Protein AF-A0A970X8P4-F1 (afdb_monomer_lite)

Structure (mmCIF, N/CA/C/O backbone):
data_AF-A0A970X8P4-F1
#
_entry.id   AF-A0A970X8P4-F1
#
loop_
_atom_site.group_PDB
_atom_site.id
_atom_site.type_symbol
_atom_site.label_atom_id
_atom_site.label_alt_id
_atom_site.label_comp_id
_atom_site.label_asym_id
_atom_site.label_entity_id
_atom_site.label_seq_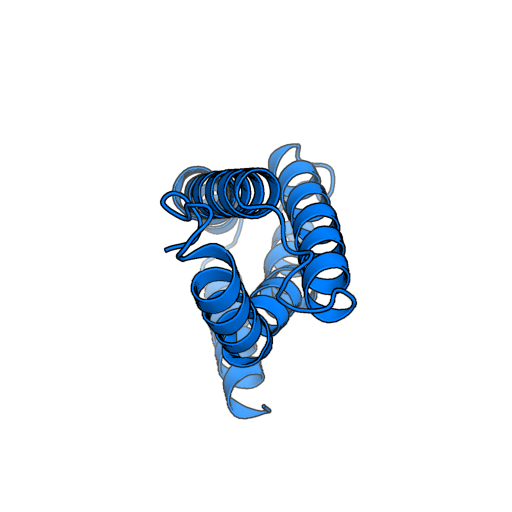id
_atom_site.pdbx_PDB_ins_code
_atom_site.Cartn_x
_atom_site.Cartn_y
_atom_site.Cartn_z
_atom_site.occupancy
_atom_site.B_iso_or_equiv
_atom_site.auth_seq_id
_atom_site.auth_comp_id
_atom_site.auth_asym_id
_atom_site.auth_atom_id
_atom_site.pdbx_PDB_model_num
ATOM 1 N N . MET A 1 1 ? 6.942 9.155 -11.966 1.00 65.38 1 MET A N 1
ATOM 2 C CA . MET A 1 1 ? 7.879 8.614 -12.975 1.00 65.38 1 MET A CA 1
ATOM 3 C C . MET A 1 1 ? 7.183 7.642 -13.927 1.00 65.38 1 MET A C 1
ATOM 5 O O . MET A 1 1 ? 7.076 7.961 -15.099 1.00 65.38 1 MET A O 1
ATOM 9 N N . LEU A 1 2 ? 6.602 6.542 -13.431 1.00 70.88 2 LEU A N 1
ATOM 10 C CA . LEU A 1 2 ? 5.931 5.516 -14.250 1.00 70.88 2 LEU A CA 1
ATOM 11 C C . LEU A 1 2 ? 4.819 6.026 -15.187 1.00 70.88 2 LEU A C 1
ATOM 13 O O . LEU A 1 2 ? 4.819 5.713 -16.369 1.00 70.88 2 LEU A O 1
ATOM 17 N N . ARG A 1 3 ? 3.921 6.888 -14.692 1.00 73.88 3 ARG A N 1
ATOM 18 C CA . ARG A 1 3 ? 2.808 7.471 -15.475 1.00 73.88 3 ARG A CA 1
ATOM 19 C C . ARG A 1 3 ? 3.221 8.253 -16.727 1.00 73.88 3 ARG A C 1
ATOM 21 O O . ARG A 1 3 ? 2.364 8.572 -17.538 1.00 73.88 3 ARG A O 1
ATOM 28 N N . ARG A 1 4 ? 4.490 8.650 -16.829 1.00 74.25 4 ARG A N 1
ATOM 29 C CA . ARG A 1 4 ? 5.026 9.438 -17.947 1.00 74.25 4 ARG A CA 1
ATOM 30 C C . ARG A 1 4 ? 6.048 8.649 -18.769 1.00 74.25 4 ARG A C 1
ATOM 32 O O . ARG A 1 4 ? 6.737 9.254 -19.576 1.00 74.25 4 ARG A O 1
ATOM 39 N N . ALA A 1 5 ? 6.194 7.342 -18.528 1.00 73.62 5 ALA A N 1
ATOM 40 C CA . ALA A 1 5 ? 7.140 6.519 -19.269 1.00 73.62 5 ALA A CA 1
ATOM 41 C C . ALA A 1 5 ? 6.760 6.493 -20.754 1.00 73.62 5 ALA A C 1
ATOM 43 O O . ALA A 1 5 ? 5.606 6.245 -21.089 1.00 73.62 5 ALA A O 1
ATOM 44 N N . ASP A 1 6 ? 7.725 6.730 -21.631 1.00 74.75 6 ASP A N 1
ATOM 45 C CA . ASP A 1 6 ? 7.617 6.509 -23.070 1.00 74.75 6 ASP A CA 1
ATOM 46 C C . ASP A 1 6 ? 8.566 5.373 -23.490 1.00 74.75 6 ASP A C 1
ATOM 48 O O . ASP A 1 6 ? 9.255 4.784 -22.653 1.00 74.75 6 ASP A O 1
ATOM 52 N N . ALA A 1 7 ? 8.594 5.027 -24.779 1.00 71.69 7 ALA A N 1
ATOM 53 C CA . ALA A 1 7 ? 9.417 3.921 -25.274 1.00 71.69 7 ALA A CA 1
ATOM 54 C C . ALA A 1 7 ? 10.921 4.106 -24.981 1.00 71.69 7 ALA A C 1
ATOM 56 O O . ALA A 1 7 ? 11.626 3.126 -24.755 1.00 71.69 7 ALA A O 1
ATOM 57 N N . THR A 1 8 ? 11.403 5.349 -24.937 1.00 74.94 8 THR A N 1
ATOM 58 C CA . THR A 1 8 ? 12.816 5.677 -24.702 1.00 74.94 8 THR A CA 1
ATOM 59 C C . THR A 1 8 ? 13.165 5.633 -23.210 1.00 74.94 8 THR A C 1
ATOM 61 O O . THR A 1 8 ? 14.267 5.231 -22.840 1.00 74.94 8 THR A O 1
ATOM 64 N N . GLY A 1 9 ? 12.223 6.001 -22.337 1.00 85.75 9 GLY A N 1
ATOM 65 C CA . GLY A 1 9 ? 12.392 6.042 -20.882 1.00 85.75 9 GLY A CA 1
ATOM 66 C C . GLY A 1 9 ? 11.902 4.802 -20.125 1.00 85.75 9 GLY A C 1
ATOM 67 O O . GLY A 1 9 ? 12.112 4.712 -18.914 1.00 85.75 9 GLY A O 1
ATOM 68 N N . ALA A 1 10 ? 11.258 3.838 -20.792 1.00 88.06 10 ALA A N 1
ATOM 69 C CA . ALA A 1 10 ? 10.636 2.675 -20.149 1.00 88.06 10 ALA A CA 1
ATOM 70 C C . ALA A 1 10 ? 11.621 1.865 -19.289 1.00 88.06 10 ALA A C 1
ATOM 72 O O . ALA A 1 10 ? 11.334 1.559 -18.130 1.00 88.06 10 ALA A O 1
ATOM 73 N N . ALA A 1 11 ? 12.813 1.572 -19.814 1.00 88.50 11 ALA A N 1
ATOM 74 C CA . ALA A 1 11 ? 13.820 0.800 -19.090 1.00 88.50 11 ALA A CA 1
ATOM 75 C C . ALA A 1 11 ? 14.317 1.526 -17.825 1.00 88.50 11 ALA A C 1
ATOM 77 O O . ALA A 1 11 ? 14.539 0.903 -16.786 1.00 88.50 11 ALA A O 1
ATOM 78 N N . GLU A 1 12 ? 14.474 2.849 -17.880 1.00 90.31 12 GLU A N 1
ATOM 79 C CA . GLU A 1 12 ? 14.864 3.646 -16.715 1.00 90.31 12 GLU A CA 1
ATOM 80 C C . GLU A 1 12 ? 13.744 3.720 -15.674 1.00 90.31 12 GLU A C 1
ATOM 82 O O . GLU A 1 12 ? 13.992 3.500 -14.486 1.00 90.31 12 GLU A O 1
ATOM 87 N N . ALA A 1 13 ? 12.510 3.965 -16.118 1.00 91.88 13 ALA A N 1
ATOM 88 C CA . ALA A 1 13 ? 11.336 4.006 -15.257 1.00 91.88 13 ALA A CA 1
ATOM 89 C C . ALA A 1 13 ? 11.110 2.668 -14.538 1.00 91.88 13 ALA A C 1
ATOM 91 O O . ALA A 1 13 ? 10.815 2.657 -13.343 1.00 91.88 13 ALA A O 1
ATOM 92 N N . ALA A 1 14 ? 11.325 1.549 -15.231 1.00 92.62 14 ALA A N 1
ATOM 93 C CA . ALA A 1 14 ? 11.289 0.224 -14.632 1.00 92.62 14 ALA A CA 1
ATOM 94 C C . ALA A 1 14 ? 12.385 0.024 -13.585 1.00 92.62 14 ALA A C 1
ATOM 96 O O . ALA A 1 14 ? 12.084 -0.404 -12.476 1.00 92.62 14 ALA A O 1
ATOM 97 N N . ARG A 1 15 ? 13.641 0.392 -13.884 1.00 92.06 15 ARG A N 1
ATOM 98 C CA . ARG A 1 15 ? 14.739 0.310 -12.905 1.00 92.06 15 ARG A CA 1
ATOM 99 C C . ARG A 1 15 ? 14.458 1.148 -11.660 1.00 92.06 15 ARG A C 1
ATOM 101 O O . ARG A 1 15 ? 14.736 0.702 -10.551 1.00 92.06 15 ARG A O 1
ATOM 108 N N . ALA A 1 16 ? 13.929 2.356 -11.834 1.00 92.62 16 ALA A N 1
ATOM 109 C CA . ALA A 1 16 ? 13.563 3.220 -10.720 1.00 92.62 16 ALA A CA 1
ATOM 110 C C . ALA A 1 16 ? 12.429 2.621 -9.883 1.00 92.62 16 ALA A C 1
ATOM 112 O O . ALA A 1 16 ? 12.534 2.596 -8.659 1.00 92.62 16 ALA A O 1
ATOM 113 N N . PHE A 1 17 ? 11.398 2.078 -10.535 1.00 94.62 17 PHE A N 1
ATOM 114 C CA . PHE A 1 17 ? 10.334 1.364 -9.843 1.00 94.62 17 PHE A CA 1
ATOM 115 C C . PHE A 1 17 ? 10.861 0.146 -9.084 1.00 94.62 17 PHE A C 1
ATOM 117 O O . PHE A 1 17 ? 10.542 0.006 -7.915 1.00 94.62 17 PHE A O 1
ATOM 124 N N . THR A 1 18 ? 11.702 -0.696 -9.688 1.00 94.44 18 THR A N 1
ATOM 125 C CA . THR A 1 18 ? 12.277 -1.871 -9.017 1.00 94.44 18 THR A CA 1
ATOM 126 C C . THR A 1 18 ? 13.108 -1.479 -7.795 1.00 94.44 18 THR A C 1
ATOM 128 O O . THR A 1 18 ? 12.983 -2.115 -6.753 1.00 94.44 18 THR A O 1
ATOM 131 N N . ARG A 1 19 ? 13.905 -0.401 -7.872 1.00 95.00 19 ARG A N 1
ATOM 132 C CA . ARG A 1 19 ? 14.629 0.120 -6.698 1.00 95.00 19 ARG A CA 1
ATOM 133 C C . ARG A 1 19 ? 13.677 0.540 -5.581 1.00 95.00 19 ARG A C 1
ATOM 135 O O . ARG A 1 19 ? 13.840 0.077 -4.461 1.00 95.00 19 ARG A O 1
ATOM 142 N N . PHE A 1 20 ? 12.680 1.365 -5.900 1.00 94.38 20 PHE A N 1
ATOM 143 C CA . PHE A 1 20 ? 11.656 1.784 -4.940 1.00 94.38 20 PHE A CA 1
ATOM 144 C C . PHE A 1 20 ? 10.909 0.583 -4.342 1.00 94.38 20 PHE A C 1
ATOM 146 O O . PHE A 1 20 ? 10.719 0.490 -3.136 1.00 94.38 20 PHE A O 1
ATOM 153 N N . TRP A 1 21 ? 10.522 -0.369 -5.185 1.00 96.00 21 TRP A N 1
ATOM 154 C CA . TRP A 1 21 ? 9.773 -1.551 -4.792 1.00 96.00 21 TRP A CA 1
ATOM 155 C C . TRP A 1 21 ? 10.539 -2.410 -3.781 1.00 96.00 21 TRP A C 1
ATOM 157 O O . TRP A 1 21 ? 9.955 -2.872 -2.804 1.00 96.00 21 TRP A O 1
ATOM 167 N N . HIS A 1 22 ? 11.845 -2.601 -3.986 1.00 95.44 22 HIS A N 1
ATOM 168 C CA . HIS A 1 22 ? 12.683 -3.343 -3.045 1.00 95.44 22 HIS A CA 1
ATOM 169 C C . HIS A 1 22 ? 13.017 -2.567 -1.774 1.00 95.44 22 HIS A C 1
ATOM 171 O O . HIS A 1 22 ? 13.143 -3.203 -0.733 1.00 95.44 22 HIS A O 1
ATOM 177 N N . ALA A 1 23 ? 13.182 -1.247 -1.864 1.00 92.69 23 ALA A N 1
ATOM 178 C CA . ALA A 1 23 ? 13.538 -0.419 -0.719 1.00 92.69 23 ALA A CA 1
ATOM 179 C C . ALA A 1 23 ? 12.346 -0.174 0.217 1.00 92.69 23 ALA A C 1
ATOM 181 O O . ALA A 1 23 ? 12.504 -0.235 1.427 1.00 92.69 23 ALA A O 1
ATOM 182 N N . GLU A 1 24 ? 11.163 0.086 -0.343 1.00 92.31 24 GLU A N 1
ATOM 183 C CA . GLU A 1 24 ? 10.033 0.636 0.414 1.00 92.31 24 GLU A CA 1
ATOM 184 C C . GLU A 1 24 ? 8.721 -0.082 0.084 1.00 92.31 24 GLU A C 1
ATOM 186 O O . GLU A 1 24 ? 8.051 -0.599 0.975 1.00 92.31 24 GLU A O 1
ATOM 191 N N . GLY A 1 25 ? 8.363 -0.191 -1.201 1.00 94.50 25 GLY A N 1
ATOM 192 C CA . GLY A 1 25 ? 7.005 -0.588 -1.600 1.00 94.50 25 GLY A CA 1
ATOM 193 C C . GLY A 1 25 ? 6.549 -1.963 -1.088 1.00 94.50 25 GLY A C 1
ATOM 194 O O . GLY A 1 25 ? 5.394 -2.132 -0.712 1.00 94.50 25 GLY A O 1
ATOM 195 N N . ARG A 1 26 ? 7.446 -2.958 -1.031 1.00 95.19 26 ARG A N 1
ATOM 196 C CA . ARG A 1 26 ? 7.114 -4.289 -0.476 1.00 95.19 26 ARG A CA 1
ATOM 197 C C . ARG A 1 26 ? 6.871 -4.258 1.028 1.00 95.19 26 ARG A C 1
ATOM 199 O O . ARG A 1 26 ? 6.056 -5.034 1.517 1.00 95.19 26 ARG A O 1
ATOM 206 N N . ALA A 1 27 ? 7.651 -3.435 1.713 1.00 94.88 27 ALA A N 1
ATOM 207 C CA . ALA A 1 27 ? 7.683 -3.295 3.155 1.00 94.88 27 ALA A CA 1
ATOM 208 C C . ALA A 1 27 ? 6.402 -2.595 3.631 1.00 94.88 27 ALA A C 1
ATOM 210 O O . ALA A 1 27 ? 5.693 -3.131 4.472 1.00 94.88 27 ALA A O 1
ATOM 211 N N . HIS A 1 28 ? 6.037 -1.505 2.954 1.00 95.88 28 HIS A N 1
ATOM 212 C CA . HIS A 1 28 ? 4.798 -0.770 3.180 1.00 95.88 28 HIS A CA 1
ATOM 213 C C . HIS A 1 28 ? 3.551 -1.668 3.121 1.00 95.88 28 HIS A C 1
ATOM 215 O O . HIS A 1 28 ? 2.807 -1.743 4.091 1.00 95.88 28 HIS A O 1
ATOM 221 N N . PHE A 1 29 ? 3.377 -2.458 2.051 1.00 97.56 29 PHE A N 1
ATOM 222 C CA . PHE A 1 29 ? 2.220 -3.363 1.967 1.00 97.56 29 PHE A CA 1
ATOM 223 C C . PHE A 1 29 ? 2.217 -4.443 3.049 1.00 97.56 29 PHE A C 1
ATOM 225 O O . PHE A 1 29 ? 1.157 -4.927 3.422 1.00 97.56 29 PHE A O 1
ATOM 232 N N . HIS A 1 30 ? 3.390 -4.887 3.502 1.00 96.56 30 HIS A N 1
ATOM 233 C CA . HIS A 1 30 ? 3.466 -5.856 4.593 1.00 96.56 30 HIS A CA 1
ATOM 234 C C . HIS A 1 30 ? 3.007 -5.229 5.909 1.00 96.56 30 HIS A C 1
ATOM 236 O O . HIS A 1 30 ? 2.258 -5.859 6.644 1.00 96.56 30 HIS A O 1
ATOM 242 N N . ASP A 1 31 ? 3.413 -3.990 6.172 1.00 96.75 31 ASP A N 1
ATOM 243 C CA . ASP A 1 31 ? 3.000 -3.258 7.367 1.00 96.75 31 ASP A CA 1
ATOM 244 C C . ASP A 1 31 ? 1.483 -3.039 7.378 1.00 96.75 31 ASP A C 1
ATOM 246 O O . ASP A 1 31 ? 0.815 -3.242 8.390 1.00 96.75 31 ASP A O 1
ATOM 250 N N . GLU A 1 32 ? 0.902 -2.719 6.226 1.00 97.94 32 GLU A N 1
ATOM 251 C CA . GLU A 1 32 ? -0.546 -2.588 6.118 1.00 97.94 32 GLU A CA 1
ATO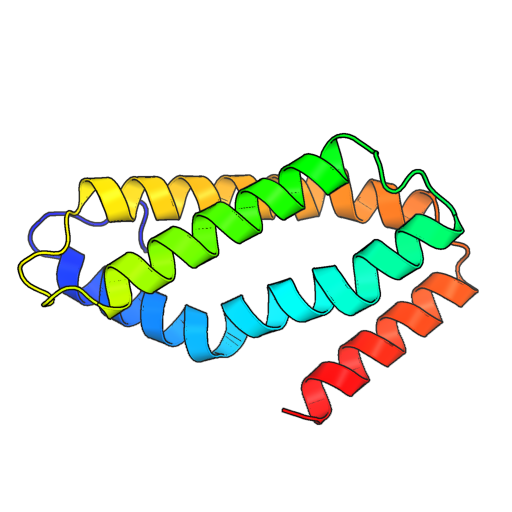M 252 C C . GLU A 1 32 ? -1.274 -3.922 6.310 1.00 97.94 32 GLU A C 1
ATOM 254 O O . GLU A 1 32 ? -2.254 -3.991 7.048 1.00 97.94 32 GLU A O 1
ATOM 259 N N . GLU A 1 33 ? -0.796 -4.991 5.673 1.00 98.31 33 GLU A N 1
ATOM 260 C CA . GLU A 1 33 ? -1.439 -6.310 5.701 1.00 98.31 33 GLU A CA 1
ATOM 261 C C . GLU A 1 33 ? -1.322 -7.025 7.048 1.00 98.31 33 GLU A C 1
ATOM 263 O O . GLU A 1 33 ? -2.249 -7.737 7.429 1.00 98.31 33 GLU A O 1
ATOM 268 N N . GLU A 1 34 ? -0.213 -6.841 7.763 1.00 97.62 34 GLU A N 1
ATOM 269 C CA . GLU A 1 34 ? 0.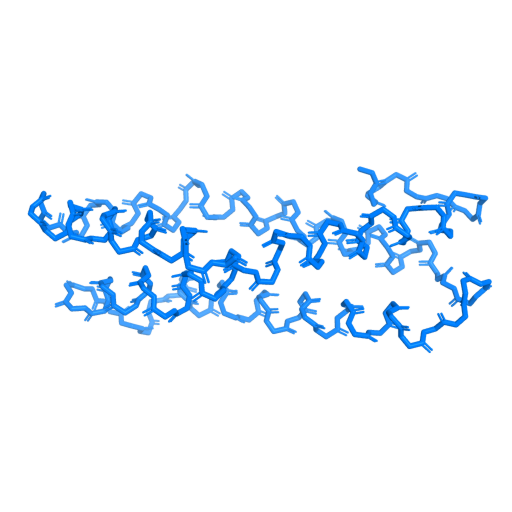090 -7.582 8.992 1.00 97.62 34 GLU A CA 1
ATOM 270 C C . GLU A 1 34 ? -0.089 -6.750 10.267 1.00 97.62 34 GLU A C 1
ATOM 272 O O . GLU A 1 34 ? -0.181 -7.324 11.351 1.00 97.62 34 GLU A O 1
ATOM 277 N N . VAL A 1 35 ? -0.162 -5.418 10.164 1.00 97.44 35 VAL A N 1
ATOM 278 C CA . VAL A 1 35 ? -0.324 -4.529 11.327 1.00 97.44 35 VAL A CA 1
ATOM 279 C C . VAL A 1 35 ? -1.599 -3.705 11.208 1.00 97.44 35 VAL A C 1
ATOM 281 O O . VAL A 1 35 ? -2.505 -3.842 12.030 1.00 97.44 35 VAL A O 1
ATOM 284 N N . LEU A 1 36 ? -1.704 -2.868 10.174 1.00 98.00 36 LEU A N 1
ATOM 285 C CA . LEU A 1 36 ? -2.758 -1.855 10.100 1.00 98.00 36 LEU A CA 1
ATOM 286 C C . LEU A 1 36 ? -4.158 -2.458 9.885 1.00 98.00 36 LEU A C 1
ATOM 288 O O . LEU A 1 36 ? -5.098 -2.143 10.616 1.00 98.00 36 LEU A O 1
ATOM 292 N N . LEU A 1 37 ? -4.312 -3.326 8.881 1.00 98.44 37 LEU A N 1
ATOM 293 C CA . LEU A 1 37 ? -5.595 -3.945 8.541 1.00 98.44 37 LEU A CA 1
ATOM 294 C C . LEU A 1 37 ? -6.075 -4.943 9.612 1.00 98.44 37 LEU A C 1
ATOM 296 O O . LEU A 1 37 ? -7.274 -4.935 9.907 1.00 98.44 37 LEU A O 1
ATOM 300 N N . PRO A 1 38 ? -5.204 -5.758 10.242 1.00 98.31 38 PRO A N 1
ATOM 301 C CA . PRO A 1 38 ? -5.593 -6.559 11.400 1.00 98.31 38 PRO A CA 1
ATOM 302 C C . PRO A 1 38 ? -6.082 -5.712 12.577 1.00 98.31 38 PRO A C 1
ATOM 304 O O . PRO A 1 38 ? -7.138 -6.019 13.123 1.00 98.31 38 PRO A O 1
ATOM 307 N N . ALA A 1 39 ? -5.396 -4.612 12.906 1.00 98.06 39 ALA A N 1
ATOM 308 C CA . ALA A 1 39 ? -5.842 -3.709 13.968 1.00 98.06 39 ALA A CA 1
ATOM 309 C C . ALA A 1 39 ? -7.207 -3.076 13.650 1.00 98.06 39 ALA A C 1
ATOM 311 O O . ALA A 1 39 ? -8.064 -2.960 14.525 1.00 98.06 39 ALA A O 1
ATOM 312 N N . TYR A 1 40 ? -7.463 -2.727 12.384 1.00 98.56 40 TYR A N 1
ATOM 313 C CA . TYR A 1 40 ? -8.799 -2.322 11.941 1.00 98.56 40 TYR A CA 1
ATOM 314 C C . TYR A 1 40 ? -9.853 -3.408 12.164 1.00 98.56 40 TYR A C 1
ATOM 316 O O . TYR A 1 40 ? -10.937 -3.102 12.658 1.00 98.56 40 TYR A O 1
ATOM 324 N N . ALA A 1 41 ? -9.552 -4.665 11.846 1.00 98.12 41 ALA A N 1
ATOM 325 C CA . ALA A 1 41 ? -10.499 -5.771 11.969 1.00 98.12 41 ALA A CA 1
ATOM 326 C C . ALA A 1 41 ? -10.934 -6.072 13.419 1.00 98.12 41 ALA A C 1
ATOM 328 O O . ALA A 1 41 ? -11.946 -6.743 13.616 1.00 98.12 41 ALA A O 1
ATOM 329 N N . GLU A 1 42 ? -10.217 -5.572 14.430 1.00 97.81 42 GLU A N 1
ATOM 330 C CA . GLU A 1 42 ? -10.638 -5.669 15.835 1.00 97.81 42 GLU A CA 1
ATOM 331 C C . GLU A 1 42 ? -11.834 -4.759 16.166 1.00 97.81 42 GLU A C 1
ATOM 333 O O . GLU A 1 42 ? -12.623 -5.070 17.062 1.00 97.81 42 GLU A O 1
ATOM 338 N N . PHE A 1 43 ? -11.991 -3.651 15.434 1.00 98.06 43 PHE A N 1
ATOM 339 C CA . PHE A 1 43 ? -13.013 -2.625 15.688 1.00 98.06 43 PHE A CA 1
ATOM 340 C C . PHE A 1 43 ? -13.988 -2.425 14.516 1.00 98.06 43 PHE A C 1
ATOM 342 O O . PHE A 1 43 ? -15.075 -1.875 14.701 1.00 98.06 43 PHE A O 1
ATOM 349 N N . GLY A 1 44 ? -13.610 -2.859 13.314 1.00 97.25 44 GLY A N 1
ATOM 350 C CA . GLY A 1 44 ? -14.351 -2.706 12.067 1.00 97.25 44 GLY A CA 1
ATOM 351 C C . GLY A 1 44 ? -14.647 -4.032 11.364 1.00 97.25 44 GLY A C 1
ATOM 352 O O . GLY A 1 44 ? -14.370 -5.114 11.874 1.00 97.25 44 GLY A O 1
ATOM 353 N N . ASP A 1 45 ? -15.240 -3.947 10.171 1.00 98.06 45 ASP A N 1
ATOM 354 C CA . ASP A 1 45 ? -15.559 -5.126 9.361 1.00 98.06 45 ASP A CA 1
ATOM 355 C C . ASP A 1 45 ? -14.363 -5.502 8.467 1.00 98.06 45 ASP A C 1
ATOM 357 O O . ASP A 1 45 ? -14.062 -4.757 7.530 1.00 98.06 45 ASP A O 1
ATOM 361 N N . PRO A 1 46 ? -13.700 -6.659 8.657 1.00 97.06 46 PRO A N 1
ATOM 362 C CA . PRO A 1 46 ? -12.622 -7.095 7.765 1.00 97.06 46 PRO A CA 1
ATOM 363 C C . PRO A 1 46 ? -13.080 -7.291 6.307 1.00 97.06 46 PRO A C 1
ATOM 365 O O . PRO A 1 46 ? -12.258 -7.272 5.392 1.00 97.06 46 PRO A O 1
ATOM 368 N N . GLY A 1 47 ? -14.385 -7.465 6.070 1.00 98.00 47 GLY A N 1
ATOM 369 C CA . GLY A 1 47 ? -14.999 -7.527 4.744 1.00 98.00 47 GLY A CA 1
ATOM 370 C C . GLY A 1 47 ? -15.313 -6.164 4.121 1.00 98.00 47 GLY A C 1
ATOM 371 O O . GLY A 1 47 ? -15.896 -6.126 3.033 1.00 98.00 47 GLY A O 1
ATOM 372 N N . HIS A 1 48 ? -14.943 -5.052 4.769 1.00 98.62 48 HIS A N 1
ATOM 373 C CA . HIS A 1 48 ? -15.266 -3.715 4.284 1.00 98.62 48 HIS A CA 1
ATOM 374 C C . HIS A 1 48 ? -14.756 -3.507 2.841 1.00 98.62 48 HIS A C 1
ATOM 376 O O . HIS A 1 48 ? -13.603 -3.837 2.541 1.00 98.62 48 HIS A O 1
ATOM 382 N N . PRO A 1 49 ? -15.555 -2.915 1.928 1.00 98.62 49 PRO A N 1
ATOM 383 C CA . PRO A 1 49 ? -15.178 -2.785 0.519 1.00 98.62 49 PRO A CA 1
ATOM 384 C C . PRO A 1 49 ? -13.824 -2.105 0.269 1.00 98.62 49 PRO A C 1
ATOM 386 O O . PRO A 1 49 ? -13.127 -2.475 -0.676 1.00 98.62 49 PRO A O 1
ATOM 389 N N . LEU A 1 50 ? -13.428 -1.143 1.115 1.00 98.56 50 LEU A N 1
ATOM 390 C CA . LEU A 1 50 ? -12.111 -0.495 1.028 1.00 98.56 50 LEU A CA 1
ATOM 391 C C . LEU A 1 50 ? -10.959 -1.458 1.356 1.00 98.56 50 LEU A C 1
ATOM 393 O O . LEU A 1 50 ? -9.973 -1.468 0.627 1.00 98.56 50 LEU A O 1
ATOM 397 N N . VAL A 1 51 ? -11.107 -2.310 2.376 1.00 98.62 51 VAL A N 1
ATOM 398 C CA . VAL A 1 51 ? -10.102 -3.324 2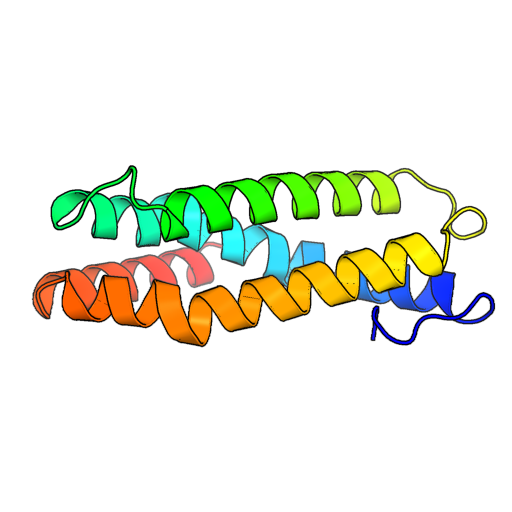.748 1.00 98.62 51 VAL A CA 1
ATOM 399 C C . VAL A 1 51 ? -9.922 -4.321 1.606 1.00 98.62 51 VAL A C 1
ATOM 401 O O . VAL A 1 51 ? -8.808 -4.563 1.144 1.00 98.62 51 VAL A O 1
ATOM 404 N N . VAL A 1 52 ? -11.035 -4.838 1.075 1.00 98.69 52 VAL A N 1
ATOM 405 C CA . VAL A 1 52 ? -11.017 -5.750 -0.077 1.00 98.69 52 VAL A CA 1
ATOM 406 C C . VAL A 1 52 ? -10.340 -5.092 -1.278 1.00 98.69 52 VAL A C 1
ATOM 408 O O . VAL A 1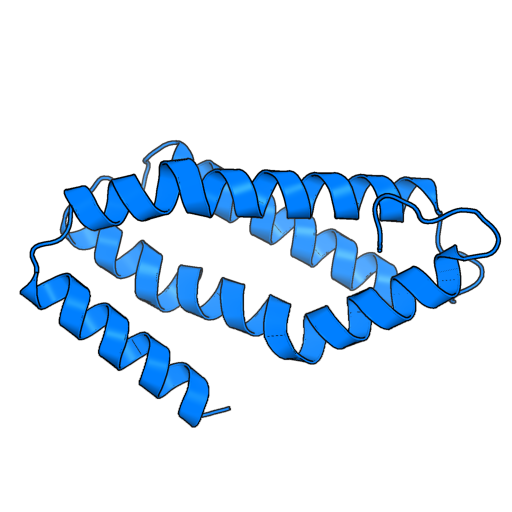 52 ? -9.522 -5.720 -1.953 1.00 98.69 52 VAL A O 1
ATOM 411 N N . ARG A 1 53 ? -10.657 -3.821 -1.551 1.00 98.56 53 ARG A N 1
ATOM 412 C CA . ARG A 1 53 ? -10.081 -3.090 -2.679 1.00 98.56 53 ARG A CA 1
ATOM 413 C C . ARG A 1 53 ? -8.564 -2.934 -2.553 1.00 98.56 53 ARG A C 1
ATOM 415 O O . ARG A 1 53 ? -7.866 -3.216 -3.524 1.00 98.56 53 ARG A O 1
ATOM 422 N N . VAL A 1 54 ? -8.078 -2.521 -1.386 1.00 98.56 54 VAL A N 1
ATOM 423 C CA . VAL A 1 54 ? -6.648 -2.340 -1.086 1.00 98.56 54 VAL A CA 1
ATOM 424 C C . VAL A 1 54 ? -5.888 -3.651 -1.276 1.00 98.56 54 VAL A C 1
ATOM 426 O O . VAL A 1 54 ? -4.939 -3.700 -2.055 1.00 98.56 54 VAL A O 1
ATOM 429 N N . LEU A 1 55 ? -6.384 -4.756 -0.712 1.00 98.69 55 LEU A N 1
ATOM 430 C CA . LEU A 1 55 ? -5.751 -6.074 -0.857 1.00 98.69 55 LEU A CA 1
ATOM 431 C C . LEU A 1 55 ? -5.714 -6.557 -2.319 1.00 98.69 55 LEU A C 1
ATOM 433 O O . LEU A 1 55 ? -4.725 -7.143 -2.772 1.00 98.69 55 LEU A O 1
ATOM 437 N N . VAL A 1 56 ? -6.767 -6.292 -3.100 1.00 98.75 56 VAL A N 1
ATOM 438 C CA . VAL A 1 56 ? -6.782 -6.592 -4.543 1.00 98.75 56 VAL A CA 1
ATOM 439 C C . VAL A 1 56 ? -5.763 -5.735 -5.301 1.00 98.75 56 VAL A C 1
ATOM 441 O O . VAL A 1 56 ? -5.047 -6.256 -6.171 1.00 98.75 56 VAL A O 1
ATOM 444 N N . ASP A 1 57 ? -5.664 -4.445 -4.977 1.00 98.75 57 ASP A N 1
ATOM 445 C CA . ASP A 1 57 ? -4.674 -3.543 -5.568 1.00 98.75 57 ASP A CA 1
ATOM 446 C C . ASP A 1 57 ? -3.248 -4.014 -5.216 1.00 98.75 57 ASP A C 1
ATOM 448 O O . ASP A 1 57 ? -2.420 -4.143 -6.125 1.00 98.75 57 ASP A O 1
ATOM 452 N N . HIS A 1 58 ? -2.982 -4.427 -3.971 1.00 98.75 58 HIS A N 1
ATOM 453 C CA . HIS A 1 58 ? -1.697 -4.990 -3.543 1.00 98.75 58 HIS A CA 1
ATOM 454 C C . HIS A 1 58 ? -1.302 -6.223 -4.352 1.00 98.75 58 HIS A C 1
ATOM 456 O O . HIS A 1 58 ? -0.204 -6.283 -4.913 1.00 98.75 58 HIS A O 1
ATOM 462 N N . VAL A 1 59 ? -2.187 -7.222 -4.457 1.00 98.62 59 VAL A N 1
ATOM 463 C CA . VAL A 1 59 ? -1.918 -8.442 -5.238 1.00 98.62 59 VAL A CA 1
ATOM 464 C C . VAL A 1 59 ? -1.623 -8.094 -6.699 1.00 98.62 59 VAL A C 1
ATOM 466 O O . VAL A 1 59 ? -0.678 -8.632 -7.291 1.00 98.62 59 VAL A O 1
ATOM 469 N N . THR A 1 60 ? -2.374 -7.153 -7.270 1.00 98.56 60 THR A N 1
ATOM 470 C CA . THR A 1 60 ? -2.184 -6.695 -8.651 1.00 98.56 60 THR A CA 1
ATOM 471 C C . THR A 1 60 ? -0.836 -5.994 -8.834 1.00 98.56 60 THR A C 1
ATOM 473 O O . THR A 1 60 ? -0.098 -6.300 -9.774 1.00 98.56 60 THR A O 1
ATOM 476 N N . ILE A 1 61 ? -0.461 -5.091 -7.928 1.00 98.38 61 ILE A N 1
ATOM 477 C CA . ILE A 1 61 ? 0.818 -4.372 -7.967 1.00 98.38 61 ILE A CA 1
ATOM 478 C C . ILE A 1 61 ? 1.985 -5.352 -7.801 1.00 98.38 61 ILE A C 1
ATOM 480 O O . ILE A 1 61 ? 2.921 -5.322 -8.604 1.00 98.38 61 ILE A O 1
ATOM 484 N N . ARG A 1 62 ? 1.905 -6.295 -6.850 1.00 98.31 62 ARG A N 1
ATOM 485 C CA . ARG A 1 62 ? 2.916 -7.352 -6.665 1.00 98.31 62 ARG A CA 1
ATOM 486 C C . ARG A 1 62 ? 3.078 -8.210 -7.918 1.00 98.31 62 ARG A C 1
ATOM 488 O O . ARG A 1 62 ? 4.200 -8.549 -8.299 1.00 98.31 62 ARG A O 1
ATOM 495 N N . GLN A 1 63 ? 1.976 -8.560 -8.581 1.00 97.56 63 GLN A N 1
ATOM 496 C CA . GLN A 1 63 ? 2.010 -9.301 -9.841 1.00 97.56 63 GLN A CA 1
ATOM 497 C C . GLN A 1 63 ? 2.744 -8.516 -10.937 1.00 97.56 63 GLN A C 1
ATOM 499 O O . GLN A 1 63 ? 3.602 -9.090 -11.620 1.00 97.56 63 GLN A O 1
ATOM 504 N N . ARG A 1 64 ? 2.458 -7.216 -11.081 1.00 96.12 64 ARG A N 1
ATOM 505 C CA . ARG A 1 64 ? 3.107 -6.344 -12.072 1.00 96.12 64 ARG A CA 1
ATOM 506 C C . ARG A 1 64 ? 4.588 -6.142 -11.765 1.00 96.12 64 ARG A C 1
ATOM 508 O O . ARG A 1 64 ? 5.403 -6.220 -12.681 1.00 96.12 64 ARG A O 1
ATOM 515 N N . ALA A 1 65 ? 4.948 -5.983 -10.494 1.00 95.75 65 ALA A N 1
ATOM 516 C CA . ALA A 1 65 ? 6.337 -5.870 -10.066 1.00 95.75 65 ALA A CA 1
ATOM 517 C C . ALA A 1 65 ? 7.149 -7.117 -10.432 1.00 95.75 65 ALA A C 1
ATOM 519 O O . ALA A 1 65 ? 8.157 -7.022 -11.129 1.00 95.75 65 ALA A O 1
ATOM 520 N N . ARG A 1 66 ? 6.627 -8.305 -10.103 1.00 95.56 66 ARG A N 1
ATOM 521 C CA . ARG A 1 66 ? 7.230 -9.587 -10.499 1.00 95.56 66 ARG A CA 1
ATOM 522 C C . ARG A 1 66 ? 7.363 -9.731 -12.018 1.00 95.56 66 ARG A C 1
ATOM 524 O O . ARG A 1 66 ? 8.292 -10.367 -12.510 1.00 95.56 66 ARG A O 1
ATOM 531 N N . ALA A 1 67 ? 6.406 -9.205 -12.784 1.00 93.50 67 ALA A N 1
ATOM 532 C CA . ALA A 1 67 ? 6.473 -9.234 -14.242 1.00 93.50 67 ALA A CA 1
ATOM 533 C C . ALA A 1 67 ? 7.580 -8.321 -14.790 1.00 93.50 67 ALA A C 1
ATOM 535 O O . ALA A 1 67 ? 8.233 -8.705 -15.757 1.00 93.50 67 ALA A O 1
ATOM 536 N N . ILE A 1 68 ? 7.803 -7.157 -14.173 1.00 93.25 68 ILE A N 1
ATOM 537 C CA . ILE A 1 68 ? 8.900 -6.239 -14.508 1.00 93.25 68 ILE A CA 1
ATOM 538 C C . ILE A 1 68 ? 10.250 -6.886 -14.179 1.00 93.25 68 ILE A C 1
ATOM 540 O O . ILE A 1 68 ? 11.114 -6.939 -15.047 1.00 93.25 68 ILE A O 1
ATOM 544 N N . GLU A 1 69 ? 10.401 -7.459 -12.983 1.00 91.62 69 GLU A N 1
ATOM 545 C CA . GLU A 1 69 ? 11.643 -8.106 -12.525 1.00 91.62 69 GLU A CA 1
ATOM 546 C C . GLU A 1 69 ? 12.081 -9.279 -13.418 1.00 91.62 69 GLU A C 1
ATOM 548 O O . GLU A 1 69 ? 13.271 -9.507 -13.615 1.00 91.62 69 GLU A O 1
ATOM 553 N N . ARG A 1 70 ? 11.128 -10.032 -13.985 1.00 91.31 70 ARG A N 1
ATOM 554 C CA . ARG A 1 70 ? 11.423 -11.183 -14.858 1.00 91.31 70 ARG A CA 1
ATOM 555 C C . ARG A 1 70 ? 11.728 -10.816 -16.310 1.00 91.31 70 ARG A C 1
ATOM 557 O O . ARG A 1 70 ? 12.153 -11.685 -17.071 1.00 91.31 70 ARG A O 1
ATOM 564 N N . ARG A 1 71 ? 11.441 -9.588 -16.743 1.00 88.25 71 ARG A N 1
ATOM 565 C CA . ARG A 1 71 ? 11.615 -9.179 -18.143 1.00 88.25 71 ARG A CA 1
ATOM 566 C C . ARG A 1 71 ? 13.001 -8.584 -18.351 1.00 88.25 71 ARG A C 1
ATOM 568 O O . ARG A 1 71 ? 13.478 -7.792 -17.549 1.00 88.25 71 ARG A O 1
ATOM 575 N N . ALA A 1 72 ? 13.614 -8.909 -19.489 1.00 81.50 72 ALA A N 1
ATOM 576 C CA . ALA A 1 72 ? 14.736 -8.119 -19.984 1.00 81.50 72 ALA A CA 1
ATOM 577 C C . ALA A 1 72 ? 14.280 -6.654 -20.164 1.00 81.50 72 ALA A C 1
ATOM 579 O O . ALA A 1 72 ? 13.152 -6.459 -20.638 1.00 81.50 72 ALA A O 1
ATOM 580 N N . PRO A 1 73 ? 15.119 -5.647 -19.845 1.00 74.69 73 PRO A N 1
ATOM 581 C CA . PRO A 1 73 ? 14.728 -4.235 -19.901 1.00 74.69 73 PRO A CA 1
ATOM 582 C C . PRO A 1 73 ? 14.110 -3.817 -21.243 1.00 74.69 73 PRO A C 1
ATOM 584 O O . PRO A 1 73 ? 13.156 -3.046 -21.275 1.00 74.69 73 PRO A O 1
ATOM 587 N N . GLU A 1 74 ? 14.552 -4.443 -22.334 1.00 76.12 74 GLU A N 1
ATOM 588 C CA . GLU A 1 74 ? 14.166 -4.057 -23.700 1.00 76.12 74 GLU A CA 1
ATOM 589 C C . GLU A 1 74 ? 12.796 -4.624 -24.103 1.00 76.12 74 GLU A C 1
ATOM 591 O O . GLU A 1 74 ? 12.265 -4.335 -25.171 1.00 76.12 74 GLU A O 1
ATOM 596 N N . ARG A 1 75 ? 12.221 -5.473 -23.242 1.00 82.94 75 ARG A N 1
ATOM 597 C CA . ARG A 1 75 ? 10.886 -6.075 -23.377 1.00 82.94 75 ARG A CA 1
ATOM 598 C C . ARG A 1 75 ? 9.874 -5.452 -22.415 1.00 82.94 75 ARG A C 1
ATOM 600 O O . ARG A 1 75 ? 8.774 -5.995 -22.234 1.00 82.94 75 ARG A O 1
ATOM 607 N N . ILE A 1 76 ? 10.258 -4.368 -21.745 1.00 83.81 76 ILE A N 1
ATOM 608 C CA . ILE A 1 76 ? 9.370 -3.633 -20.858 1.00 83.81 76 ILE A CA 1
ATOM 609 C C . ILE A 1 76 ? 8.522 -2.689 -21.699 1.00 83.81 76 ILE A C 1
ATOM 611 O O . ILE A 1 76 ? 9.022 -1.811 -22.393 1.00 83.81 76 ILE A O 1
ATOM 615 N N . ASP A 1 77 ? 7.217 -2.906 -21.626 1.00 87.94 77 ASP A N 1
ATOM 616 C CA . ASP A 1 77 ? 6.228 -2.112 -22.333 1.00 87.94 77 ASP A CA 1
ATOM 617 C C . ASP A 1 77 ? 5.922 -0.823 -21.559 1.00 87.94 77 ASP A C 1
ATOM 619 O O . ASP A 1 77 ? 5.575 -0.861 -20.373 1.00 87.94 77 ASP A O 1
ATOM 623 N N . ALA A 1 78 ? 6.034 0.317 -22.243 1.00 89.69 78 ALA A N 1
ATOM 624 C CA . ALA A 1 78 ? 5.733 1.627 -21.683 1.00 89.69 78 ALA A CA 1
ATOM 625 C C . ALA A 1 78 ? 4.267 1.737 -21.235 1.00 89.69 78 ALA A C 1
ATOM 627 O O . ALA A 1 78 ? 4.012 2.316 -20.180 1.00 89.69 78 ALA A O 1
ATOM 628 N N . ALA A 1 79 ? 3.317 1.140 -21.966 1.00 90.38 79 ALA A N 1
ATOM 629 C CA . ALA A 1 79 ? 1.904 1.174 -21.585 1.00 90.38 79 ALA A CA 1
ATOM 630 C C . ALA A 1 79 ? 1.671 0.422 -20.264 1.00 90.38 79 ALA A C 1
ATOM 632 O O . ALA A 1 79 ? 1.085 0.967 -19.329 1.00 90.38 79 ALA A O 1
ATOM 633 N N . GLY A 1 80 ? 2.246 -0.776 -20.117 1.00 92.31 80 GLY A N 1
ATOM 634 C CA . GLY A 1 80 ? 2.204 -1.518 -18.854 1.00 92.31 80 GLY A CA 1
ATOM 635 C C . GLY A 1 80 ? 2.788 -0.749 -17.656 1.00 92.31 80 GLY A C 1
ATOM 636 O O . GLY A 1 80 ? 2.250 -0.831 -16.546 1.00 92.31 80 GLY A O 1
ATOM 637 N N . LEU A 1 81 ? 3.857 0.030 -17.867 1.00 94.06 81 LEU A N 1
ATOM 638 C CA . LEU A 1 81 ? 4.429 0.908 -16.838 1.00 94.06 81 LEU A CA 1
ATOM 639 C C . LEU A 1 81 ? 3.513 2.090 -16.506 1.00 94.06 81 LEU A C 1
ATOM 641 O O . LEU A 1 81 ? 3.346 2.415 -15.330 1.00 94.06 81 LEU A O 1
ATOM 645 N N . GLN A 1 82 ? 2.911 2.723 -17.513 1.00 94.50 82 GLN A N 1
ATOM 646 C CA . GLN A 1 82 ? 1.953 3.808 -17.311 1.00 94.50 82 GLN A CA 1
ATOM 647 C C . GLN A 1 82 ? 0.750 3.328 -16.497 1.00 94.50 82 GLN A C 1
ATOM 649 O O . GLN A 1 82 ? 0.402 3.972 -15.505 1.00 94.50 82 GLN A O 1
ATOM 654 N N . ASP A 1 83 ? 0.189 2.169 -16.843 1.00 95.56 83 ASP A N 1
ATOM 655 C CA . ASP A 1 83 ? -0.931 1.560 -16.126 1.00 95.56 83 ASP A CA 1
ATOM 656 C C . ASP A 1 83 ? -0.575 1.234 -14.676 1.00 95.56 83 ASP A C 1
ATOM 658 O O . ASP A 1 83 ? -1.354 1.524 -13.769 1.00 95.56 83 ASP A O 1
ATOM 662 N N . LEU A 1 84 ? 0.614 0.670 -14.427 1.00 96.62 84 LEU A N 1
ATOM 663 C CA . LEU A 1 84 ? 1.096 0.449 -13.061 1.00 96.62 84 LEU A CA 1
ATOM 664 C C . LEU A 1 84 ? 1.220 1.777 -12.302 1.00 96.62 84 LEU A C 1
ATOM 666 O O . LEU A 1 84 ? 0.821 1.874 -11.145 1.00 96.62 84 LEU A O 1
ATOM 670 N N . GLY A 1 85 ? 1.736 2.817 -12.954 1.00 96.06 85 GLY A N 1
ATOM 671 C CA . GLY A 1 85 ? 1.826 4.145 -12.363 1.00 96.06 85 GLY A CA 1
ATOM 672 C C . GLY A 1 85 ? 0.460 4.769 -12.056 1.00 96.06 85 GLY A C 1
ATOM 673 O O . GLY A 1 85 ? 0.342 5.510 -11.081 1.00 96.06 85 GLY A O 1
ATOM 674 N N . MET A 1 86 ? -0.559 4.515 -12.880 1.00 97.31 86 MET A N 1
ATOM 675 C CA . MET A 1 86 ? -1.933 4.950 -12.613 1.00 97.31 86 MET A CA 1
ATOM 676 C C . MET A 1 86 ? -2.541 4.178 -11.447 1.00 97.31 86 MET A C 1
ATOM 678 O O . MET A 1 86 ? -3.140 4.806 -10.576 1.00 97.31 86 MET A O 1
ATOM 682 N N . LEU A 1 87 ? -2.332 2.858 -11.405 1.00 97.94 87 LEU A N 1
ATOM 683 C CA . LEU A 1 87 ? -2.780 1.990 -10.320 1.00 97.94 87 LEU A CA 1
ATOM 684 C C . LEU A 1 87 ? -2.191 2.437 -8.980 1.00 97.94 87 LEU A C 1
ATOM 686 O O . LEU A 1 87 ? -2.957 2.763 -8.085 1.00 97.94 87 LEU A O 1
ATOM 690 N N . LEU A 1 88 ? -0.864 2.575 -8.879 1.00 97.75 88 LEU A N 1
ATOM 691 C CA . LEU A 1 88 ? -0.190 3.072 -7.671 1.00 97.75 88 LEU A CA 1
ATOM 692 C C . LEU A 1 88 ? -0.727 4.437 -7.237 1.00 97.75 88 LEU A C 1
ATOM 694 O O . LEU A 1 88 ? -1.032 4.652 -6.074 1.00 97.75 88 LEU A O 1
ATOM 698 N N . ALA A 1 89 ? -0.887 5.369 -8.180 1.00 97.19 89 ALA A N 1
ATOM 699 C CA . ALA A 1 89 ? -1.386 6.697 -7.848 1.00 97.19 89 ALA A CA 1
ATOM 700 C C . ALA A 1 89 ? -2.853 6.681 -7.391 1.00 97.19 89 ALA A C 1
ATOM 702 O O . ALA A 1 89 ? -3.252 7.555 -6.629 1.00 97.19 89 ALA A O 1
ATOM 703 N N . SER A 1 90 ? -3.675 5.770 -7.917 1.00 98.06 90 SER A N 1
ATOM 704 C CA . SER A 1 90 ? -5.064 5.597 -7.485 1.00 98.06 90 SER A CA 1
ATOM 705 C C . SER A 1 90 ? -5.144 4.952 -6.110 1.00 98.06 90 SER A C 1
ATOM 707 O O . SER A 1 90 ? -5.952 5.382 -5.300 1.00 98.06 90 SER A O 1
ATOM 709 N N . HIS A 1 91 ? -4.299 3.958 -5.877 1.00 98.38 91 HIS A N 1
ATOM 710 C CA . HIS A 1 91 ? -4.196 3.203 -4.643 1.00 98.38 91 HIS A CA 1
ATOM 711 C C . HIS A 1 91 ? -3.769 4.092 -3.467 1.00 98.38 91 HIS A C 1
ATOM 713 O O . HIS A 1 91 ? -4.549 4.246 -2.539 1.00 98.38 91 HIS A O 1
ATOM 719 N N . VAL A 1 92 ? -2.674 4.850 -3.604 1.00 97.69 92 VAL A N 1
ATOM 720 C CA . VAL A 1 92 ? -2.247 5.820 -2.574 1.00 97.69 92 VAL A CA 1
ATOM 721 C C . VAL A 1 92 ? -3.346 6.843 -2.262 1.00 97.69 92 VAL A C 1
ATOM 723 O O . VAL A 1 92 ? -3.602 7.176 -1.113 1.00 97.69 92 VAL A O 1
ATOM 726 N N . ARG A 1 93 ? -4.064 7.335 -3.285 1.00 98.44 93 ARG A N 1
ATOM 727 C CA . ARG A 1 93 ? -5.181 8.269 -3.055 1.00 98.44 93 ARG A CA 1
ATOM 728 C C . ARG A 1 93 ? -6.353 7.629 -2.316 1.00 98.44 93 ARG A C 1
ATOM 730 O O . ARG A 1 93 ? -7.024 8.343 -1.580 1.00 98.44 93 ARG A O 1
ATOM 737 N N . LEU A 1 94 ? -6.640 6.355 -2.576 1.00 98.62 94 LEU A N 1
ATOM 738 C CA . LEU A 1 94 ? -7.679 5.600 -1.877 1.00 98.62 94 LEU A CA 1
ATOM 739 C C . LEU A 1 94 ? -7.302 5.451 -0.401 1.00 98.62 94 LEU A C 1
ATOM 741 O O . LEU A 1 94 ? -8.133 5.674 0.474 1.00 98.62 94 LEU A O 1
ATOM 745 N N . GLU A 1 95 ? -6.042 5.131 -0.131 1.00 98.50 95 GLU A N 1
ATOM 746 C CA . GLU A 1 95 ? -5.525 4.971 1.224 1.00 98.50 95 GLU A CA 1
ATOM 747 C C . GLU A 1 95 ? -5.611 6.268 2.017 1.00 98.50 95 GLU A C 1
ATOM 749 O O . GLU A 1 95 ? -6.326 6.341 3.014 1.00 98.50 95 GLU A O 1
ATOM 754 N N . GLU A 1 96 ? -4.983 7.325 1.500 1.00 98.38 96 GLU A N 1
ATOM 755 C CA . GLU A 1 96 ? -4.910 8.630 2.158 1.00 98.38 96 GLU A CA 1
ATOM 756 C C . GLU A 1 96 ? -6.286 9.264 2.402 1.00 98.38 96 GLU A C 1
ATOM 758 O O . GLU A 1 96 ? -6.469 9.999 3.371 1.00 98.38 96 GLU A O 1
ATOM 763 N N . ARG A 1 97 ? -7.250 9.053 1.497 1.00 98.62 97 ARG A N 1
ATOM 764 C CA . ARG A 1 97 ? -8.531 9.781 1.523 1.00 98.62 97 ARG A CA 1
ATOM 765 C C . ARG A 1 97 ? -9.689 8.982 2.082 1.00 98.62 97 ARG A C 1
ATOM 767 O O . ARG A 1 97 ? -10.692 9.590 2.449 1.00 98.62 97 ARG A O 1
ATOM 774 N N . GLU A 1 98 ? -9.592 7.658 2.080 1.00 98.75 98 GLU A N 1
ATOM 775 C CA . GLU A 1 98 ? -10.723 6.791 2.401 1.00 98.75 98 GLU A CA 1
ATOM 776 C C . GLU A 1 98 ? -10.336 5.721 3.422 1.00 98.75 98 GLU A C 1
ATOM 778 O O . GLU A 1 98 ? -10.983 5.641 4.465 1.00 98.75 98 GLU A O 1
ATOM 783 N N . LEU A 1 99 ? -9.282 4.933 3.174 1.00 98.62 99 LEU A N 1
ATOM 784 C CA . LEU A 1 99 ? -8.906 3.843 4.083 1.00 98.62 99 LEU A CA 1
ATOM 785 C C . LEU A 1 99 ? -8.392 4.364 5.429 1.00 98.62 99 LEU A C 1
ATOM 787 O O . LEU A 1 99 ? -8.912 3.961 6.464 1.00 98.62 99 LEU A O 1
ATOM 791 N N . PHE A 1 100 ? -7.394 5.249 5.445 1.00 98.25 100 PHE A N 1
ATOM 792 C CA . PHE A 1 100 ? -6.817 5.724 6.705 1.00 98.25 100 PHE A CA 1
ATOM 793 C C . PHE A 1 100 ? -7.834 6.509 7.543 1.00 98.25 100 PHE A C 1
ATOM 795 O O . PHE A 1 100 ? -7.976 6.177 8.718 1.00 98.25 100 PHE A O 1
ATOM 802 N N . PRO A 1 101 ? -8.654 7.419 6.973 1.00 98.62 101 PRO A N 1
ATOM 803 C CA . PRO A 1 101 ? -9.730 8.054 7.733 1.00 98.62 101 PRO A CA 1
ATOM 804 C C . PRO A 1 101 ? -10.763 7.067 8.295 1.00 98.62 101 PRO A C 1
ATOM 806 O O . PRO A 1 101 ? -11.270 7.273 9.396 1.00 98.62 101 PRO A O 1
ATOM 809 N N . LEU A 1 102 ? -11.082 5.987 7.566 1.00 98.38 102 LEU A N 1
ATOM 810 C CA . LEU A 1 102 ? -11.952 4.922 8.077 1.00 98.38 102 LEU A CA 1
ATOM 811 C C . LEU A 1 102 ? -11.339 4.255 9.316 1.00 98.38 102 LEU A C 1
ATOM 813 O O . LEU A 1 102 ? -12.048 4.020 10.294 1.00 98.38 102 LEU A O 1
ATOM 817 N N . ILE A 1 103 ? -10.044 3.948 9.271 1.00 98.12 103 ILE A N 1
ATOM 818 C CA . ILE A 1 103 ? -9.324 3.286 10.364 1.00 98.12 103 ILE A CA 1
ATOM 819 C C . ILE A 1 103 ? -9.213 4.223 11.571 1.00 98.12 103 ILE A C 1
ATOM 821 O O . ILE A 1 103 ? -9.579 3.837 12.677 1.00 98.12 103 ILE A O 1
ATOM 825 N N . GLU A 1 104 ? -8.803 5.474 11.361 1.00 98.00 104 GLU A N 1
ATOM 826 C CA . GLU A 1 104 ? -8.719 6.498 12.410 1.00 98.00 104 GLU A CA 1
ATOM 827 C C . GLU A 1 104 ? -10.064 6.737 13.108 1.00 98.00 104 GLU A C 1
ATOM 829 O O . GLU A 1 104 ? -10.106 6.949 14.318 1.00 98.00 104 GLU A O 1
ATOM 834 N N . ALA A 1 105 ? -11.172 6.683 12.363 1.00 98.00 105 ALA A N 1
ATOM 835 C CA . ALA A 1 105 ? -12.510 6.828 12.927 1.00 98.00 105 ALA A CA 1
ATOM 836 C C . ALA A 1 105 ? -12.983 5.586 13.702 1.00 98.00 105 ALA A C 1
ATOM 838 O O . ALA A 1 105 ? -13.839 5.710 14.581 1.00 98.00 105 ALA A O 1
ATOM 839 N N . ALA A 1 106 ? -12.473 4.399 13.365 1.00 97.81 106 ALA A N 1
ATOM 840 C CA . ALA A 1 106 ? -12.864 3.139 13.991 1.00 97.81 106 ALA A CA 1
ATOM 841 C C . ALA A 1 106 ? -12.065 2.837 15.268 1.00 97.81 106 ALA A C 1
ATOM 843 O O . ALA A 1 106 ? -12.629 2.316 16.233 1.00 97.81 106 ALA A O 1
ATOM 844 N N . LEU A 1 107 ? -10.765 3.147 15.287 1.00 98.06 107 LEU A N 1
ATOM 845 C CA . LEU A 1 107 ? -9.881 2.773 16.388 1.00 98.06 107 LEU A CA 1
ATOM 846 C C . LEU A 1 107 ? -9.938 3.779 17.551 1.00 98.06 107 LEU A C 1
ATOM 848 O O . LEU A 1 107 ? -9.829 4.991 17.348 1.00 98.06 107 LEU A O 1
ATOM 852 N N . PRO A 1 108 ? -9.996 3.301 18.807 1.00 97.75 108 PRO A N 1
ATOM 853 C CA . PRO A 1 108 ? -9.699 4.131 19.966 1.00 97.75 108 PRO A CA 1
ATOM 854 C C . PRO A 1 108 ? -8.259 4.664 19.922 1.00 97.75 108 PRO A C 1
ATOM 856 O O . PRO A 1 108 ? -7.349 3.989 19.448 1.00 97.75 108 PRO A O 1
ATOM 859 N N . ALA A 1 109 ? -8.019 5.831 20.527 1.00 96.94 109 ALA A N 1
ATOM 860 C CA . ALA A 1 109 ? -6.694 6.464 20.545 1.00 96.94 109 ALA A CA 1
ATOM 861 C C . ALA A 1 109 ? -5.570 5.562 21.098 1.00 96.94 109 ALA A C 1
ATOM 863 O O . ALA A 1 109 ? -4.439 5.645 20.630 1.00 96.94 109 ALA A O 1
ATOM 864 N N . ALA A 1 110 ? -5.875 4.693 22.069 1.00 96.69 110 ALA A N 1
ATOM 865 C CA . ALA A 1 110 ? -4.909 3.727 22.596 1.00 96.69 110 ALA A CA 1
ATOM 866 C C . ALA A 1 110 ? -4.493 2.688 21.539 1.00 96.69 110 ALA A C 1
ATOM 868 O O . ALA A 1 110 ? -3.305 2.449 21.366 1.00 96.69 110 ALA A O 1
ATOM 869 N N . ALA A 1 111 ? -5.450 2.153 20.774 1.00 96.69 111 ALA A N 1
ATOM 870 C CA . ALA A 1 111 ? -5.164 1.213 19.693 1.00 96.69 111 ALA A CA 1
ATOM 871 C C . ALA A 1 111 ? -4.377 1.883 18.552 1.00 96.69 111 ALA A C 1
ATOM 873 O O . ALA A 1 111 ? -3.447 1.291 18.018 1.00 96.69 111 ALA A O 1
ATOM 874 N N . LEU A 1 112 ? -4.682 3.145 18.215 1.00 96.69 112 LEU A N 1
ATOM 875 C CA . LEU A 1 112 ? -3.888 3.905 17.235 1.00 96.69 112 LEU A CA 1
ATOM 876 C C . LEU A 1 112 ? -2.431 4.091 17.684 1.00 96.69 112 LEU A C 1
ATOM 878 O O . LEU A 1 112 ? -1.527 4.015 16.855 1.00 96.69 112 LEU A O 1
ATOM 882 N N . ALA A 1 113 ? -2.196 4.316 18.980 1.00 96.31 113 ALA A N 1
ATOM 883 C CA . ALA A 1 113 ? -0.843 4.412 19.523 1.00 96.31 113 ALA A CA 1
ATOM 884 C C . ALA A 1 113 ? -0.095 3.071 19.430 1.00 96.31 113 ALA A C 1
ATOM 886 O O . ALA A 1 113 ? 1.054 3.049 18.999 1.00 96.31 113 ALA A O 1
ATOM 887 N N . GLU A 1 114 ? -0.758 1.957 19.751 1.00 96.06 114 GLU A N 1
ATOM 888 C CA . GLU A 1 114 ? -0.178 0.613 19.617 1.00 96.06 114 GLU A CA 1
ATOM 889 C C . GLU A 1 114 ? 0.179 0.281 18.161 1.00 96.06 114 GLU A C 1
ATOM 891 O O . GLU A 1 114 ? 1.263 -0.240 17.891 1.00 96.06 114 GLU A O 1
ATOM 896 N N . VAL A 1 115 ? -0.689 0.643 17.210 1.00 95.88 115 VAL A N 1
ATOM 897 C CA . VAL A 1 115 ? -0.406 0.510 15.773 1.00 95.88 115 VAL A CA 1
ATOM 898 C C . VAL A 1 115 ? 0.812 1.344 15.380 1.00 95.88 115 VAL A C 1
ATOM 900 O O . VAL A 1 115 ? 1.700 0.834 14.702 1.00 95.88 115 VAL A O 1
ATOM 903 N N . ALA A 1 116 ? 0.893 2.604 15.815 1.00 93.88 116 ALA A N 1
ATOM 904 C CA . ALA A 1 116 ? 2.033 3.466 15.507 1.00 93.88 116 ALA A CA 1
ATOM 905 C C . ALA A 1 116 ? 3.358 2.889 16.041 1.00 93.88 116 ALA A C 1
ATOM 907 O O . ALA A 1 116 ? 4.344 2.839 15.303 1.00 93.88 116 ALA A O 1
ATOM 908 N N . ASP A 1 117 ? 3.371 2.393 17.280 1.00 94.50 117 ASP A N 1
ATOM 909 C CA . ASP A 1 117 ? 4.548 1.759 17.881 1.00 94.50 117 ASP A CA 1
ATOM 910 C C . ASP A 1 117 ? 4.962 0.489 17.118 1.00 94.50 117 ASP A C 1
ATOM 912 O O . ASP A 1 117 ? 6.152 0.266 16.870 1.00 94.50 117 ASP A O 1
ATOM 916 N N . ALA A 1 118 ? 3.992 -0.327 16.694 1.00 93.06 118 ALA A N 1
ATOM 917 C CA . ALA A 1 118 ? 4.245 -1.527 15.902 1.00 93.06 118 ALA A CA 1
ATOM 918 C C . ALA A 1 118 ? 4.843 -1.202 14.521 1.00 93.06 118 ALA A C 1
ATOM 920 O O . ALA A 1 118 ? 5.789 -1.868 14.096 1.00 93.06 118 ALA A O 1
ATOM 921 N N . LEU A 1 119 ? 4.349 -0.156 13.849 1.00 90.50 119 LEU A N 1
ATOM 922 C CA . LEU A 1 119 ? 4.873 0.299 12.556 1.00 90.50 119 LEU A CA 1
ATOM 923 C C . LEU A 1 119 ? 6.318 0.810 12.676 1.00 90.50 119 LEU A C 1
ATOM 925 O O . LEU A 1 119 ? 7.180 0.410 11.895 1.00 90.50 119 LEU A O 1
ATOM 929 N N . VAL A 1 120 ? 6.626 1.609 13.704 1.00 85.81 120 VAL A N 1
ATOM 930 C CA . VAL A 1 120 ? 8.001 2.078 13.972 1.00 85.81 120 VAL A CA 1
ATOM 931 C C . VAL A 1 120 ? 8.936 0.907 14.303 1.00 85.81 120 VAL A C 1
ATOM 933 O O . VAL A 1 120 ? 10.077 0.855 13.836 1.00 85.81 120 VAL A O 1
ATOM 936 N N . GLY A 1 121 ? 8.460 -0.064 15.088 1.00 76.62 121 GLY A N 1
ATOM 937 C CA . GLY A 1 121 ? 9.210 -1.281 15.397 1.00 76.62 121 GLY A CA 1
ATOM 938 C C . GLY A 1 121 ? 9.516 -2.128 14.156 1.00 76.62 121 GLY A C 1
ATOM 939 O O . GLY A 1 121 ? 10.619 -2.667 14.039 1.00 76.62 121 GLY A O 1
ATOM 940 N N . ALA A 1 122 ? 8.576 -2.209 1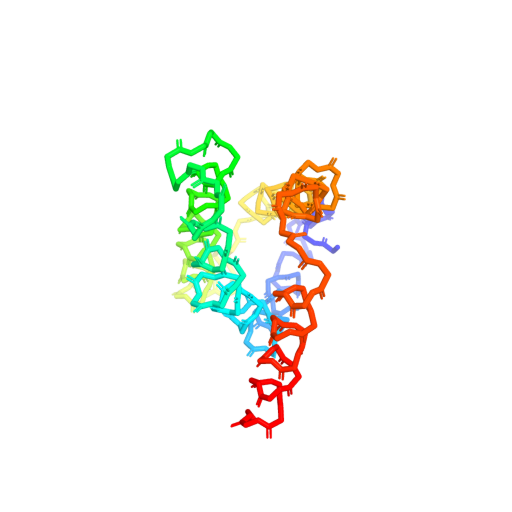3.211 1.00 71.44 122 ALA A N 1
ATOM 941 C CA . ALA A 1 122 ? 8.752 -2.916 11.945 1.00 71.44 122 ALA A CA 1
ATOM 942 C C . ALA A 1 122 ? 9.778 -2.233 11.024 1.00 71.44 122 ALA A C 1
ATOM 944 O O . ALA A 1 122 ? 10.556 -2.925 10.363 1.00 71.44 122 ALA A O 1
ATOM 945 N N . GLU A 1 123 ? 9.833 -0.898 11.009 1.00 69.25 123 GLU A N 1
ATOM 946 C CA . GLU A 1 123 ? 10.850 -0.138 10.270 1.00 69.25 123 GLU A CA 1
ATOM 947 C C . GLU A 1 123 ? 12.262 -0.348 10.837 1.00 69.25 123 GLU A C 1
ATOM 949 O O . GLU A 1 123 ? 13.208 -0.531 10.075 1.00 69.25 123 GLU A O 1
ATOM 954 N N . GLY A 1 124 ? 12.414 -0.377 12.167 1.00 60.97 124 GLY A N 1
ATOM 955 C CA . GLY A 1 124 ? 13.715 -0.552 12.829 1.00 60.97 124 GLY A CA 1
ATOM 956 C C . GLY A 1 124 ? 14.300 -1.971 12.771 1.00 60.97 124 GLY A C 1
ATOM 957 O O . GLY A 1 124 ? 15.486 -2.153 13.045 1.00 60.97 124 GLY A O 1
ATOM 958 N N . ALA A 1 125 ? 13.490 -2.979 12.435 1.00 58.91 125 ALA A N 1
ATOM 959 C CA . ALA A 1 125 ? 13.906 -4.382 12.331 1.00 58.91 125 ALA A CA 1
ATOM 960 C C . ALA A 1 125 ? 14.384 -4.795 10.920 1.00 58.91 125 ALA A C 1
ATOM 962 O O . ALA A 1 125 ? 14.742 -5.961 10.719 1.00 58.91 125 ALA A O 1
ATOM 963 N N . ARG A 1 126 ? 14.360 -3.872 9.950 1.00 56.88 126 ARG A N 1
ATOM 964 C CA . ARG A 1 126 ? 14.714 -4.080 8.534 1.00 56.88 126 ARG A CA 1
ATOM 965 C C . ARG A 1 126 ? 16.114 -3.566 8.211 1.00 56.88 126 ARG A C 1
ATOM 967 O O . ARG A 1 126 ? 16.763 -4.211 7.356 1.00 56.88 126 ARG A O 1
#

Foldseek 3Di:
DLLPDDLVCQLVLLVVVLVCCVPPVVLVVCLCVPQQLVLLVVQHPNPPPLNVVLVVLSVVLVVLNVVSVPDDSNPGDSVSSSVSVVSVVVNVCSCVPPVVVSSVVRDDPVSVVVSVVVSVVSVVVD

Sequence (126 aa):
MLRRADATGAAEAARAFTRFWHAEGRAHFHDEEEVLLPAYAEFGDPGHPLVVRVLVDHVTIRQRARAIERRAPERIDAAGLQDLGMLLASHVRLEERELFPLIEAALPAAALAEVADALVGAEGAR

pLDDT: mean 92.36, std 9.39, range [56.88, 98.75]

Radius of gyration: 16.38 Å; chains: 1; bounding box: 30×21×48 Å

Secondary structure (DSSP, 8-state):
-GGG--TTTHHHHHHHHHHHIIIIIHHHHHHIIIIIHHHHHHHS-TT-HHHHHHHHHHHHHHHHHHHHHTS-GGG--HHHHHHHHHHHHHHHHHIIIIIHHHHHHHS-HHHHHHHHHHHHHHHHT-